Protein AF-A0A9R0R1A9-F1 (afdb_monomer)

Structure (mmCIF, N/CA/C/O backbone):
data_AF-A0A9R0R1A9-F1
#
_entry.id   AF-A0A9R0R1A9-F1
#
loop_
_atom_site.group_PDB
_atom_site.id
_atom_site.type_symbol
_atom_site.label_atom_id
_atom_site.label_alt_id
_atom_site.label_comp_id
_atom_site.label_asym_id
_atom_site.label_entity_id
_atom_site.label_seq_id
_atom_site.pdbx_PDB_ins_code
_atom_site.Cartn_x
_atom_site.Cartn_y
_atom_site.Cartn_z
_atom_site.occupancy
_atom_site.B_iso_or_equiv
_atom_site.auth_seq_id
_atom_site.auth_comp_id
_atom_site.auth_asym_id
_atom_site.auth_atom_id
_atom_site.pdbx_PDB_model_num
ATOM 1 N N . MET A 1 1 ? 26.793 10.253 7.729 1.00 57.41 1 MET A N 1
ATOM 2 C CA . MET A 1 1 ? 25.503 9.528 7.818 1.00 57.41 1 MET A CA 1
ATOM 3 C C . MET A 1 1 ? 24.564 9.918 6.661 1.00 57.41 1 MET A C 1
ATOM 5 O O . MET A 1 1 ? 23.372 10.061 6.859 1.00 57.41 1 MET A O 1
ATOM 9 N N . TYR A 1 2 ? 25.117 10.088 5.453 1.00 47.28 2 TYR A N 1
ATOM 10 C CA . TYR A 1 2 ? 24.420 10.323 4.173 1.00 47.28 2 TYR A CA 1
ATOM 11 C C . TYR A 1 2 ? 25.056 9.438 3.076 1.00 47.28 2 TYR A C 1
ATOM 13 O O . TYR A 1 2 ? 24.964 9.711 1.891 1.00 47.28 2 TYR A O 1
ATOM 21 N N . GLU A 1 3 ? 25.741 8.372 3.499 1.00 52.50 3 GLU A N 1
ATOM 22 C CA . GLU A 1 3 ? 26.553 7.476 2.668 1.00 52.50 3 GLU A CA 1
ATOM 23 C C . GLU A 1 3 ? 26.087 6.044 2.921 1.00 52.50 3 GLU A C 1
ATOM 25 O O . GLU A 1 3 ? 26.802 5.245 3.520 1.00 52.50 3 GLU A O 1
ATOM 30 N N . MET A 1 4 ? 24.820 5.747 2.608 1.00 56.72 4 MET A N 1
ATOM 31 C CA . MET A 1 4 ? 24.301 4.386 2.786 1.00 56.72 4 MET A CA 1
ATOM 32 C C . MET A 1 4 ? 23.064 4.036 1.952 1.00 56.72 4 MET A C 1
ATOM 34 O O . MET A 1 4 ? 22.290 3.190 2.371 1.00 56.72 4 MET A O 1
ATOM 38 N N . ILE A 1 5 ? 22.860 4.629 0.767 1.00 54.47 5 ILE A N 1
ATOM 39 C CA . ILE A 1 5 ? 21.855 4.109 -0.1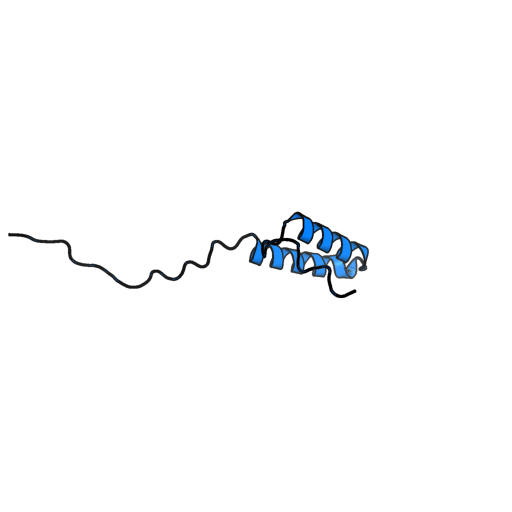89 1.00 54.47 5 ILE A CA 1
ATOM 40 C C . ILE A 1 5 ? 22.283 4.301 -1.659 1.00 54.47 5 ILE A C 1
ATOM 42 O O . ILE A 1 5 ? 21.457 4.524 -2.533 1.00 54.47 5 ILE A O 1
ATOM 46 N N . ALA A 1 6 ? 23.585 4.237 -1.957 1.00 48.56 6 ALA A N 1
ATOM 47 C CA . ALA A 1 6 ? 24.080 4.252 -3.343 1.00 48.56 6 ALA A CA 1
ATOM 48 C C . ALA A 1 6 ? 24.546 2.868 -3.845 1.00 48.56 6 ALA A C 1
ATOM 50 O O . ALA A 1 6 ? 24.786 2.700 -5.037 1.00 48.56 6 ALA A O 1
ATOM 51 N N . SER A 1 7 ? 24.644 1.859 -2.966 1.00 48.16 7 SER A N 1
ATOM 52 C CA . SER A 1 7 ? 25.342 0.592 -3.264 1.00 48.16 7 SER A CA 1
ATOM 53 C C . SER A 1 7 ? 24.449 -0.650 -3.319 1.00 48.16 7 SER A C 1
ATOM 55 O O . SER A 1 7 ? 24.912 -1.760 -3.065 1.00 48.16 7 SER A O 1
ATOM 57 N N . SER A 1 8 ? 23.165 -0.526 -3.648 1.00 46.94 8 SER A N 1
ATOM 58 C CA . SER A 1 8 ? 22.315 -1.710 -3.844 1.00 46.94 8 SER A CA 1
ATOM 59 C C . SER A 1 8 ? 21.383 -1.544 -5.035 1.00 46.94 8 SER A C 1
ATOM 61 O O . SER A 1 8 ? 20.194 -1.323 -4.881 1.00 46.94 8 SER A O 1
ATOM 63 N N . GLY A 1 9 ? 21.985 -1.679 -6.217 1.00 45.47 9 GLY A N 1
ATOM 64 C CA . GLY A 1 9 ? 21.454 -2.474 -7.322 1.00 45.47 9 GLY A CA 1
ATOM 65 C C . GLY A 1 9 ? 20.083 -2.102 -7.875 1.00 45.47 9 GLY A C 1
ATOM 66 O O . GLY A 1 9 ? 19.073 -2.592 -7.390 1.00 45.47 9 GLY A O 1
ATOM 67 N N . GLY A 1 10 ? 20.112 -1.406 -9.010 1.00 48.22 10 GLY A N 1
ATOM 68 C CA . GLY A 1 10 ? 19.100 -1.543 -10.050 1.00 48.22 10 GLY A CA 1
ATOM 69 C C . GLY A 1 10 ? 17.870 -0.668 -9.860 1.00 48.22 10 GLY A C 1
ATOM 70 O O . GLY A 1 10 ? 17.133 -0.770 -8.892 1.00 48.22 10 GLY A O 1
ATOM 71 N N . THR A 1 11 ? 17.597 0.134 -10.877 1.00 45.06 11 THR A N 1
ATOM 72 C CA . THR A 1 11 ? 16.314 0.774 -11.208 1.00 45.06 11 THR A CA 1
ATOM 73 C C . THR A 1 11 ? 15.152 -0.213 -11.435 1.00 45.06 11 THR A C 1
ATOM 75 O O . THR A 1 11 ? 14.163 0.140 -12.070 1.00 45.06 11 THR A O 1
ATOM 78 N N . ASP A 1 12 ? 15.247 -1.428 -10.904 1.00 52.75 12 ASP A N 1
ATOM 79 C CA . ASP A 1 12 ? 14.199 -2.432 -10.915 1.00 52.75 12 ASP A CA 1
ATOM 80 C C . ASP A 1 12 ? 13.558 -2.377 -9.531 1.00 52.75 12 ASP A C 1
ATOM 82 O O . ASP A 1 12 ? 14.145 -2.825 -8.545 1.00 52.75 12 ASP A O 1
ATOM 86 N N . ALA A 1 13 ? 12.380 -1.763 -9.426 1.00 54.75 13 ALA A N 1
ATOM 87 C CA . ALA A 1 13 ? 11.580 -1.834 -8.213 1.00 54.75 13 ALA A CA 1
ATOM 88 C C . ALA A 1 13 ? 11.317 -3.315 -7.916 1.00 54.75 13 ALA A C 1
ATOM 90 O O . ALA A 1 13 ? 10.439 -3.933 -8.517 1.00 54.75 13 ALA A O 1
ATOM 91 N N . ARG A 1 14 ? 12.133 -3.912 -7.042 1.00 68.12 14 ARG A N 1
ATOM 92 C CA . ARG A 1 14 ? 11.941 -5.291 -6.616 1.00 68.12 14 ARG A CA 1
ATOM 93 C C . ARG A 1 14 ? 10.566 -5.368 -5.946 1.00 68.12 14 ARG A C 1
ATOM 95 O O . ARG A 1 14 ? 10.344 -4.591 -5.010 1.00 68.12 14 ARG A O 1
ATOM 102 N N . PRO A 1 15 ? 9.660 -6.247 -6.414 1.00 76.25 15 PRO A N 1
ATOM 103 C CA . PRO A 1 15 ? 8.344 -6.494 -5.821 1.00 76.25 15 PRO A CA 1
ATOM 104 C C . PRO A 1 15 ? 8.347 -6.446 -4.290 1.00 76.25 15 PRO A C 1
ATOM 106 O O . PRO A 1 15 ? 7.528 -5.771 -3.672 1.00 76.25 15 PRO A O 1
ATOM 109 N N . GLU A 1 16 ? 9.358 -7.070 -3.691 1.00 81.94 16 GLU A N 1
ATOM 110 C CA . GLU A 1 16 ? 9.511 -7.233 -2.251 1.00 81.94 16 GLU A CA 1
ATOM 111 C C . GLU A 1 16 ? 9.788 -5.911 -1.517 1.00 81.94 16 GLU A C 1
ATOM 113 O O . GLU A 1 16 ? 9.384 -5.744 -0.367 1.00 81.94 16 GLU A O 1
ATOM 118 N N . GLU A 1 17 ? 10.475 -4.959 -2.151 1.00 84.19 17 GLU A N 1
ATOM 119 C CA . GLU A 1 17 ? 10.747 -3.648 -1.547 1.00 84.19 17 GLU A CA 1
ATOM 120 C C . GLU A 1 17 ? 9.502 -2.758 -1.592 1.00 84.19 17 GLU A C 1
ATOM 122 O O . GLU A 1 17 ? 9.181 -2.074 -0.618 1.00 84.19 17 GLU A O 1
ATOM 127 N N . LEU A 1 18 ? 8.755 -2.821 -2.697 1.00 84.81 18 LEU A N 1
ATOM 128 C CA . LEU A 1 18 ? 7.505 -2.083 -2.849 1.00 84.81 18 LEU A CA 1
ATOM 129 C C . LEU A 1 18 ? 6.424 -2.619 -1.893 1.00 84.81 18 LEU A C 1
ATOM 131 O O . 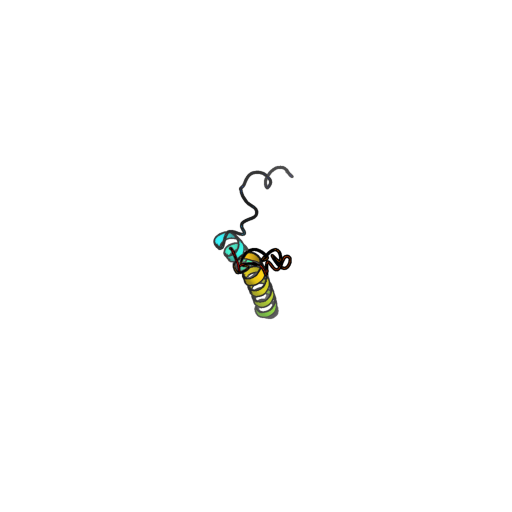LEU A 1 18 ? 5.697 -1.833 -1.284 1.00 84.81 18 LEU A O 1
ATOM 135 N N . GLU A 1 19 ? 6.373 -3.936 -1.685 1.00 89.94 19 GLU A N 1
ATOM 136 C CA . GLU A 1 19 ? 5.518 -4.576 -0.677 1.00 89.94 19 GLU A CA 1
ATOM 137 C C . GLU A 1 19 ? 5.886 -4.163 0.756 1.00 89.94 19 GLU A C 1
ATOM 139 O O . GLU A 1 19 ? 5.004 -3.810 1.544 1.00 89.94 19 GLU A O 1
ATOM 144 N N . ARG A 1 20 ? 7.182 -4.150 1.101 1.00 91.81 20 ARG A N 1
ATOM 145 C CA . ARG A 1 20 ? 7.648 -3.682 2.420 1.00 91.81 20 ARG A CA 1
ATOM 146 C C . ARG A 1 20 ? 7.280 -2.227 2.665 1.00 91.81 20 ARG A C 1
ATOM 148 O O . ARG A 1 20 ? 6.802 -1.892 3.748 1.00 91.81 20 ARG A O 1
ATOM 155 N N . LEU A 1 21 ? 7.471 -1.374 1.663 1.00 92.69 21 LEU A N 1
ATOM 156 C CA . LEU A 1 21 ? 7.128 0.036 1.763 1.00 92.69 21 LEU A CA 1
ATOM 157 C C . LEU A 1 21 ? 5.616 0.223 1.967 1.00 92.69 21 LEU A C 1
ATOM 159 O O . LEU A 1 21 ? 5.220 0.983 2.850 1.00 92.69 21 LEU A O 1
ATOM 163 N N . LEU A 1 22 ? 4.775 -0.515 1.231 1.00 93.88 22 LEU A N 1
ATOM 164 C CA . LEU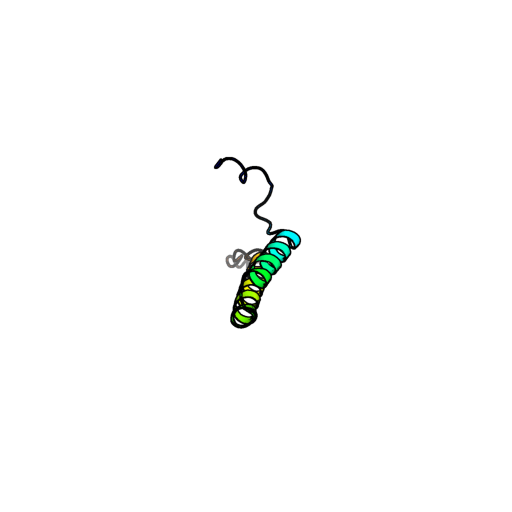 A 1 22 ? 3.319 -0.500 1.417 1.00 93.88 22 LEU A CA 1
ATOM 165 C C . LEU A 1 22 ? 2.928 -0.883 2.850 1.00 93.88 22 LEU A C 1
ATOM 167 O O . LEU A 1 22 ? 2.151 -0.169 3.483 1.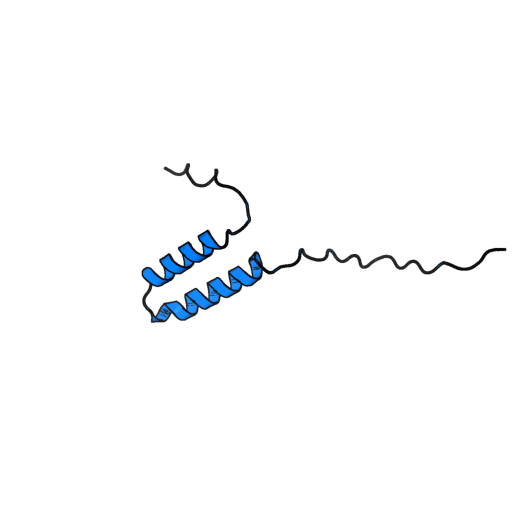00 93.88 22 LEU A O 1
ATOM 171 N N . ALA A 1 23 ? 3.494 -1.970 3.382 1.00 93.81 23 ALA A N 1
ATOM 172 C CA . ALA A 1 23 ? 3.223 -2.415 4.748 1.00 93.81 23 ALA A CA 1
ATOM 173 C C . ALA A 1 23 ? 3.601 -1.348 5.792 1.00 93.81 23 ALA A C 1
ATOM 175 O O . ALA A 1 23 ? 2.837 -1.110 6.728 1.00 93.81 23 ALA A O 1
ATOM 176 N N . CYS A 1 24 ? 4.729 -0.653 5.604 1.00 95.94 24 CYS A N 1
ATOM 177 C CA . CYS A 1 24 ? 5.133 0.462 6.463 1.00 95.94 24 CYS A CA 1
ATOM 178 C C . CYS A 1 24 ? 4.123 1.618 6.427 1.00 95.94 24 CYS A C 1
ATOM 180 O O . CYS A 1 24 ? 3.745 2.130 7.479 1.00 95.94 24 CYS A O 1
ATOM 182 N N . TYR A 1 25 ? 3.655 2.019 5.240 1.00 95.88 25 TYR A N 1
ATOM 183 C CA . TYR A 1 25 ? 2.666 3.094 5.123 1.00 95.88 25 TYR A CA 1
ATOM 184 C C . TYR A 1 25 ? 1.323 2.716 5.749 1.00 95.88 25 TYR A C 1
ATOM 186 O O . TYR A 1 25 ? 0.719 3.556 6.410 1.00 95.88 25 TYR A O 1
ATOM 194 N N . LEU A 1 26 ? 0.869 1.472 5.610 1.00 95.38 26 LEU A N 1
ATOM 195 C CA . LEU A 1 26 ? -0.362 1.021 6.264 1.00 95.38 26 LEU A CA 1
ATOM 196 C C . LEU A 1 26 ? -0.223 0.990 7.792 1.00 95.38 26 LEU A C 1
ATOM 198 O O . LEU A 1 26 ? -1.124 1.431 8.492 1.00 95.38 26 LEU A O 1
ATOM 202 N N . ALA A 1 27 ? 0.919 0.541 8.320 1.00 95.81 27 ALA A N 1
ATOM 203 C CA . ALA A 1 27 ? 1.147 0.484 9.766 1.00 95.81 27 ALA A CA 1
ATOM 204 C C . ALA A 1 27 ? 1.275 1.869 10.428 1.00 95.81 27 ALA A C 1
ATOM 206 O O . ALA A 1 27 ? 0.949 2.025 11.603 1.00 95.81 27 ALA A O 1
ATOM 207 N N . LEU A 1 28 ? 1.778 2.867 9.694 1.00 96.19 28 LEU A N 1
ATOM 208 C CA . LEU A 1 28 ? 2.021 4.219 10.211 1.00 96.19 28 LEU A CA 1
ATOM 209 C C . LEU A 1 28 ? 0.829 5.170 10.054 1.00 96.19 28 LEU A C 1
ATOM 211 O O . LEU A 1 28 ? 0.854 6.260 10.623 1.00 96.19 28 LEU A O 1
ATOM 215 N N . ASN A 1 29 ? -0.189 4.794 9.279 1.00 94.19 29 ASN A N 1
ATOM 216 C CA . ASN A 1 29 ? -1.344 5.642 8.998 1.00 94.19 29 ASN A CA 1
ATOM 217 C C . ASN A 1 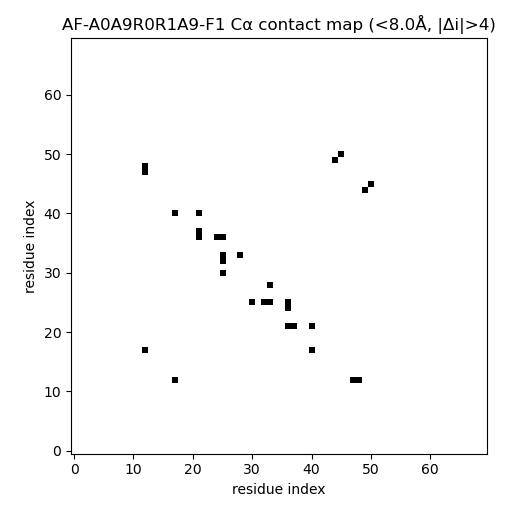29 ? -2.632 5.008 9.530 1.00 94.19 29 ASN A C 1
ATOM 219 O O . ASN A 1 29 ? -2.762 3.788 9.573 1.00 94.19 29 ASN A O 1
ATOM 223 N N . ALA A 1 30 ? -3.598 5.845 9.910 1.00 93.94 30 ALA A N 1
ATOM 224 C CA . ALA A 1 30 ? -4.932 5.387 10.280 1.00 93.94 30 ALA A CA 1
ATOM 225 C C . ALA A 1 30 ? -5.673 4.785 9.072 1.00 93.94 30 ALA A C 1
ATOM 227 O O . ALA A 1 30 ? -5.412 5.157 7.924 1.00 93.94 30 ALA A O 1
ATOM 228 N N . ASP A 1 31 ? -6.633 3.901 9.347 1.00 94.31 31 ASP A N 1
ATOM 229 C CA . ASP A 1 31 ? -7.387 3.142 8.339 1.00 94.31 31 ASP A CA 1
ATOM 230 C C . ASP A 1 31 ? -8.070 4.037 7.287 1.00 94.31 31 ASP A C 1
ATOM 232 O O . ASP A 1 31 ? -8.183 3.661 6.121 1.00 94.31 31 ASP A O 1
ATOM 236 N N . GLU A 1 32 ? -8.443 5.268 7.653 1.00 96.69 32 GLU A N 1
ATOM 237 C CA . GLU A 1 32 ? -9.006 6.275 6.739 1.00 96.69 32 GLU A CA 1
ATOM 238 C C . GLU A 1 32 ? -8.082 6.652 5.565 1.00 96.69 32 GLU A C 1
ATOM 240 O O . GLU A 1 32 ? -8.544 7.148 4.535 1.00 96.69 32 GLU A O 1
ATOM 245 N N . HIS A 1 33 ? -6.776 6.404 5.690 1.00 94.69 33 HIS A N 1
ATOM 246 C CA . HIS A 1 33 ? -5.788 6.643 4.638 1.00 94.69 33 HIS A CA 1
ATOM 247 C C . HIS A 1 33 ? -5.381 5.364 3.899 1.00 94.69 33 HIS A C 1
ATOM 249 O O . HIS A 1 33 ? -4.729 5.435 2.857 1.00 94.69 33 HIS A O 1
ATOM 255 N N . HIS A 1 34 ? -5.759 4.178 4.380 1.00 94.94 34 HIS A N 1
ATOM 256 C CA . HIS A 1 34 ? -5.312 2.921 3.768 1.00 94.94 34 HIS A CA 1
ATOM 257 C C . HIS A 1 34 ? -5.794 2.794 2.324 1.00 94.94 34 HIS A C 1
ATOM 259 O O . HIS A 1 34 ? -5.018 2.422 1.443 1.00 94.94 34 HIS A O 1
ATOM 265 N N . ASP A 1 35 ? -7.031 3.207 2.048 1.00 94.75 35 ASP A N 1
ATOM 266 C CA . ASP A 1 35 ? -7.597 3.181 0.699 1.00 94.75 35 ASP A CA 1
ATOM 267 C C . ASP A 1 35 ? -6.832 4.073 -0.285 1.00 94.75 35 ASP A C 1
ATOM 269 O O . ASP A 1 35 ? -6.625 3.690 -1.442 1.00 94.75 35 ASP A O 1
ATOM 273 N N . CYS A 1 36 ? -6.412 5.271 0.138 1.00 95.94 36 CYS A N 1
ATOM 274 C CA . CYS A 1 36 ? -5.670 6.177 -0.737 1.00 95.94 36 CYS A CA 1
ATOM 275 C C . CYS A 1 36 ? -4.228 5.695 -0.948 1.00 95.94 36 CYS A C 1
ATOM 277 O O . CYS A 1 36 ? -3.750 5.709 -2.084 1.00 95.94 36 CYS A O 1
ATOM 279 N N . ILE A 1 37 ? -3.587 5.165 0.098 1.00 94.88 37 ILE A N 1
ATOM 280 C CA . ILE A 1 37 ? -2.251 4.558 0.033 1.00 94.88 37 ILE A CA 1
ATOM 281 C C . ILE A 1 37 ? -2.259 3.379 -0.949 1.00 94.88 37 ILE A C 1
ATOM 283 O O . ILE A 1 37 ? -1.475 3.350 -1.899 1.00 94.88 37 ILE A O 1
ATOM 287 N N . VAL A 1 38 ? -3.195 2.439 -0.793 1.00 93.81 38 VAL A N 1
ATOM 288 C CA . VAL A 1 38 ? -3.303 1.257 -1.661 1.00 93.81 38 VAL A CA 1
ATOM 289 C C . VAL A 1 38 ? -3.583 1.644 -3.119 1.00 93.81 38 VAL A C 1
ATOM 291 O O . VAL A 1 38 ? -3.051 1.004 -4.028 1.00 93.81 38 VAL A O 1
ATOM 294 N N . LYS A 1 39 ? -4.386 2.687 -3.376 1.00 93.38 39 LYS A N 1
ATOM 295 C CA . LYS A 1 39 ? -4.639 3.187 -4.743 1.00 93.38 39 LYS A CA 1
ATOM 296 C C . LYS A 1 39 ? -3.360 3.673 -5.424 1.00 93.38 39 LYS A C 1
ATOM 298 O O . LYS A 1 39 ? -3.110 3.297 -6.567 1.00 93.38 39 LYS A O 1
ATOM 303 N N . VAL A 1 40 ? -2.549 4.467 -4.726 1.00 92.31 40 VAL A N 1
ATOM 304 C CA . VAL A 1 40 ? -1.294 5.001 -5.277 1.00 92.31 40 VAL A CA 1
ATOM 305 C C . VAL A 1 40 ? -0.286 3.879 -5.524 1.00 92.31 40 VAL A C 1
ATOM 307 O O . VAL A 1 40 ? 0.298 3.815 -6.603 1.00 92.31 40 VAL A O 1
ATOM 310 N N . PHE A 1 41 ? -0.135 2.943 -4.584 1.00 91.31 41 PHE A N 1
ATOM 311 C CA . PHE A 1 41 ? 0.783 1.812 -4.753 1.00 91.31 41 PHE A CA 1
ATOM 312 C C . PHE A 1 41 ? 0.404 0.906 -5.927 1.00 91.31 41 PHE A C 1
ATOM 314 O O . PHE A 1 41 ? 1.289 0.457 -6.654 1.00 91.31 41 PHE A O 1
ATOM 321 N N . ARG A 1 42 ? -0.895 0.680 -6.173 1.00 89.38 42 ARG A N 1
ATOM 322 C CA . ARG A 1 42 ? -1.343 -0.037 -7.379 1.00 89.38 42 ARG A CA 1
ATOM 323 C C . ARG A 1 42 ? -0.939 0.698 -8.653 1.00 89.38 42 ARG A C 1
ATOM 325 O O . ARG A 1 42 ? -0.457 0.051 -9.574 1.00 89.38 42 ARG A O 1
ATOM 332 N N . GLN A 1 43 ? -1.110 2.019 -8.705 1.00 87.62 43 GLN A N 1
ATOM 333 C CA . GLN A 1 43 ? -0.744 2.814 -9.880 1.00 87.62 43 GLN A CA 1
ATOM 334 C C . GLN A 1 43 ? 0.753 2.686 -10.196 1.00 87.62 43 GLN A C 1
ATOM 336 O O . GLN A 1 43 ? 1.116 2.300 -11.303 1.00 87.62 43 GLN A O 1
ATOM 341 N N . VAL A 1 44 ? 1.606 2.890 -9.187 1.00 85.31 44 VAL A N 1
ATOM 342 C CA . VAL A 1 44 ? 3.065 2.725 -9.298 1.00 85.31 44 VAL A CA 1
ATOM 343 C C . VAL A 1 44 ? 3.422 1.303 -9.744 1.00 85.31 44 VAL A C 1
ATOM 345 O O . VAL A 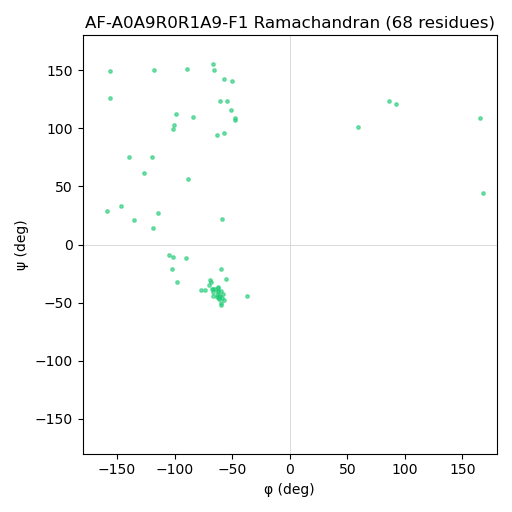1 44 ? 4.257 1.122 -10.625 1.00 85.31 44 VAL A O 1
ATOM 348 N N . TRP A 1 45 ? 2.758 0.279 -9.203 1.00 83.69 45 TRP A N 1
ATOM 349 C CA . TRP A 1 45 ? 2.985 -1.103 -9.625 1.00 83.69 45 TRP A CA 1
ATOM 350 C C . TRP A 1 45 ? 2.703 -1.313 -11.116 1.00 83.69 45 TRP A C 1
ATOM 352 O O . TRP A 1 45 ? 3.505 -1.924 -11.817 1.00 83.69 45 TRP A O 1
ATOM 362 N N . PHE A 1 46 ? 1.583 -0.801 -11.629 1.00 81.19 46 PHE A N 1
ATOM 363 C CA . PHE A 1 46 ? 1.258 -0.937 -13.050 1.00 81.19 46 PHE A CA 1
ATOM 364 C C . PHE A 1 46 ? 2.221 -0.157 -13.949 1.00 81.19 46 PHE A C 1
ATOM 366 O O . PHE A 1 46 ? 2.623 -0.684 -14.987 1.00 81.19 46 PHE A O 1
ATOM 373 N N . ASP A 1 47 ? 2.641 1.034 -13.525 1.00 79.00 47 ASP A N 1
ATOM 374 C CA . ASP A 1 47 ? 3.558 1.881 -14.291 1.00 79.00 47 ASP A CA 1
ATOM 375 C C . ASP A 1 47 ? 4.983 1.300 -14.350 1.00 79.00 47 ASP A C 1
ATOM 377 O O . ASP A 1 47 ? 5.656 1.417 -15.375 1.00 79.00 47 ASP A O 1
ATOM 381 N N . HIS A 1 48 ? 5.437 0.636 -13.279 1.00 69.38 48 HIS A N 1
ATOM 382 C CA . HIS A 1 48 ? 6.801 0.104 -13.170 1.00 69.38 48 HIS A CA 1
ATOM 383 C C . HIS A 1 48 ? 6.942 -1.387 -13.5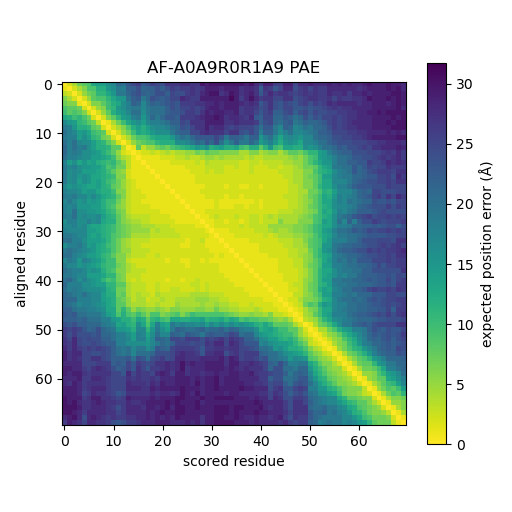16 1.00 69.38 48 HIS A C 1
ATOM 385 O O . HIS A 1 48 ? 7.985 -1.784 -14.030 1.00 69.38 48 HIS A O 1
ATOM 391 N N . VAL A 1 49 ? 5.929 -2.220 -13.252 1.00 66.56 49 VAL A N 1
ATOM 392 C CA . VAL A 1 49 ? 6.01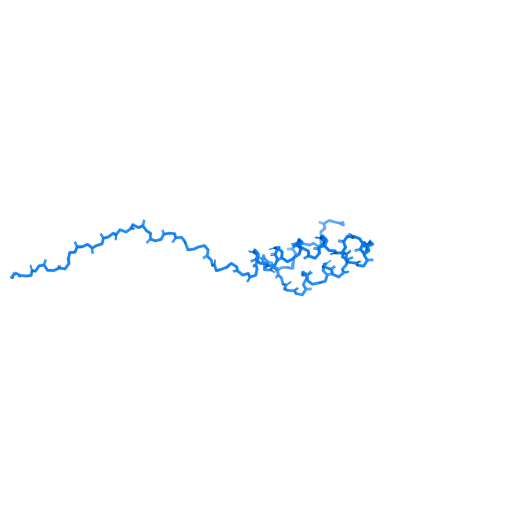8 -3.691 -13.389 1.00 66.56 49 VAL A CA 1
ATOM 393 C C . VAL A 1 49 ? 5.338 -4.200 -14.668 1.00 66.56 49 VAL A C 1
ATOM 395 O O . VAL A 1 49 ? 5.674 -5.279 -15.147 1.00 66.56 49 VAL A O 1
ATOM 398 N N . ASN A 1 50 ? 4.419 -3.428 -15.268 1.00 59.53 50 ASN A N 1
ATOM 399 C CA . ASN A 1 50 ? 3.605 -3.873 -16.410 1.00 59.53 50 ASN A CA 1
ATOM 400 C C . ASN A 1 50 ? 3.773 -3.061 -17.704 1.00 59.53 50 ASN A C 1
ATOM 402 O O . ASN A 1 50 ? 2.981 -3.235 -18.632 1.00 59.53 50 ASN A O 1
ATOM 406 N N . LEU A 1 51 ? 4.805 -2.223 -17.833 1.00 51.03 51 LEU A N 1
ATOM 407 C CA . LEU A 1 51 ? 5.075 -1.563 -19.109 1.00 51.03 51 LEU A CA 1
ATOM 408 C C . LEU A 1 51 ? 5.897 -2.496 -20.025 1.00 51.03 51 LEU A C 1
ATOM 410 O O . LEU A 1 51 ? 7.086 -2.701 -19.766 1.00 51.03 51 LEU A O 1
ATOM 414 N N . PRO A 1 52 ? 5.347 -3.050 -21.130 1.00 57.31 52 PRO A N 1
ATOM 415 C CA . PRO A 1 52 ? 6.214 -3.483 -22.220 1.00 57.31 52 PRO A CA 1
ATOM 416 C C . PRO A 1 52 ? 7.033 -2.261 -22.668 1.00 57.31 52 PRO A C 1
ATOM 418 O O . PRO A 1 52 ? 6.487 -1.154 -22.671 1.00 57.31 52 PRO A O 1
ATOM 421 N N . PRO A 1 53 ? 8.321 -2.417 -23.041 1.00 52.75 53 PRO A N 1
ATOM 422 C CA . PRO A 1 53 ? 9.169 -1.281 -23.393 1.00 52.75 53 PRO A CA 1
ATOM 423 C C . PRO A 1 53 ? 8.436 -0.398 -24.405 1.00 52.75 53 PRO A C 1
ATOM 425 O O . PRO A 1 53 ? 7.761 -0.956 -25.284 1.00 52.75 53 PRO A O 1
ATOM 428 N N . PRO A 1 54 ? 8.538 0.945 -24.308 1.00 53.69 54 PRO A N 1
ATOM 429 C CA . PRO A 1 54 ? 7.880 1.827 -25.255 1.00 53.69 54 PRO A CA 1
ATOM 430 C C . PRO A 1 54 ? 8.274 1.344 -26.642 1.00 53.69 54 PRO A C 1
ATOM 432 O O . PRO A 1 54 ? 9.462 1.320 -26.986 1.00 53.69 54 PRO A O 1
ATOM 435 N N . ARG A 1 55 ? 7.292 0.871 -27.420 1.00 61.03 55 ARG A N 1
ATOM 436 C CA . ARG A 1 55 ? 7.519 0.552 -28.823 1.00 61.03 55 ARG A CA 1
ATOM 437 C C . ARG A 1 55 ? 7.886 1.881 -29.456 1.00 61.03 55 ARG A C 1
ATOM 439 O O . ARG A 1 55 ? 7.007 2.666 -29.787 1.00 61.03 55 ARG A O 1
ATOM 446 N N . ARG A 1 56 ? 9.194 2.157 -29.542 1.00 58.56 56 ARG A N 1
ATOM 447 C CA . ARG A 1 56 ? 9.747 3.198 -30.405 1.00 58.56 56 ARG A CA 1
ATOM 448 C C . ARG A 1 56 ? 9.066 2.974 -31.740 1.00 58.56 56 ARG A C 1
ATOM 450 O O . ARG A 1 56 ? 9.294 1.925 -32.345 1.00 58.56 56 ARG A O 1
ATOM 457 N N . GLY A 1 57 ? 8.167 3.891 -32.094 1.00 50.22 57 GLY A N 1
ATOM 458 C CA . GLY A 1 57 ? 7.394 3.839 -33.321 1.00 50.22 57 GLY A CA 1
ATOM 459 C C . GLY A 1 57 ? 8.351 3.550 -34.458 1.00 50.22 57 GLY A C 1
ATOM 460 O O . GLY A 1 57 ? 9.184 4.380 -34.816 1.00 50.22 57 GLY A O 1
ATOM 461 N N . ARG A 1 58 ? 8.278 2.322 -34.964 1.00 55.88 58 ARG A N 1
ATOM 462 C CA . ARG A 1 58 ? 8.932 1.897 -36.192 1.00 55.88 58 ARG A CA 1
ATOM 463 C C . ARG A 1 58 ? 7.939 2.201 -37.310 1.00 55.88 58 ARG A C 1
ATOM 465 O O . ARG A 1 58 ? 7.526 1.306 -38.027 1.00 55.88 58 ARG A O 1
ATOM 472 N N . ASP A 1 59 ? 7.530 3.462 -37.399 1.00 56.28 59 ASP A N 1
ATOM 473 C CA . ASP A 1 59 ? 6.525 3.933 -38.349 1.00 56.28 59 ASP A CA 1
ATOM 474 C C . ASP A 1 59 ? 7.167 4.986 -39.253 1.00 56.28 59 ASP A C 1
ATOM 476 O O . ASP A 1 59 ? 7.015 6.191 -39.060 1.00 56.28 59 ASP A O 1
ATOM 480 N N . ARG A 1 60 ? 7.988 4.477 -40.175 1.00 56.06 60 ARG A N 1
ATOM 481 C CA . ARG A 1 60 ? 8.454 5.021 -41.467 1.00 56.06 60 ARG A CA 1
ATOM 482 C C . ARG A 1 60 ? 9.648 4.139 -41.836 1.00 56.06 60 ARG A C 1
ATOM 484 O O . ARG A 1 60 ? 10.636 4.110 -41.119 1.00 56.06 60 ARG A O 1
ATOM 491 N N . GLU A 1 61 ? 9.563 3.274 -42.832 1.00 50.34 61 GLU A N 1
ATOM 492 C CA . GLU A 1 61 ? 9.316 3.650 -44.216 1.00 50.34 61 GLU A CA 1
ATOM 493 C C . GLU A 1 61 ? 8.704 2.467 -44.973 1.00 50.34 61 GLU A C 1
ATOM 495 O O . GLU A 1 61 ? 9.216 1.344 -44.955 1.00 50.34 61 GLU A O 1
ATOM 500 N N . GLU A 1 62 ? 7.565 2.735 -45.600 1.00 52.97 62 GLU A N 1
ATOM 501 C CA . GLU A 1 62 ? 6.893 1.852 -46.538 1.00 52.97 62 GLU A CA 1
ATOM 502 C C . GLU A 1 62 ? 7.870 1.465 -47.658 1.00 52.97 62 GLU A C 1
ATOM 504 O O . GLU A 1 62 ? 8.404 2.324 -48.352 1.00 52.97 62 GLU A O 1
ATOM 509 N N . HIS A 1 63 ? 8.095 0.169 -47.861 1.00 57.88 63 HIS A N 1
ATOM 510 C CA . HIS A 1 63 ? 8.660 -0.341 -49.109 1.00 57.88 63 HIS A CA 1
ATOM 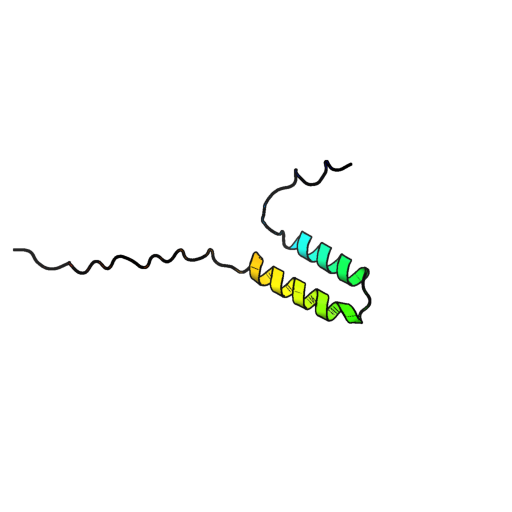511 C C . HIS A 1 63 ? 7.525 -0.928 -49.955 1.00 57.88 63 HIS A C 1
ATOM 513 O O . HIS A 1 63 ? 7.149 -2.084 -49.734 1.00 57.88 63 HIS A O 1
ATOM 519 N N . PRO A 1 64 ? 6.997 -0.207 -50.958 1.00 56.69 64 PRO A N 1
ATOM 520 C CA . PRO A 1 64 ? 6.288 -0.831 -52.056 1.00 56.69 64 PRO A CA 1
ATOM 521 C C . PRO A 1 64 ? 7.254 -0.958 -53.238 1.00 56.69 64 PRO A C 1
ATOM 523 O O . PRO A 1 64 ? 7.674 0.034 -53.827 1.00 56.69 64 PRO A O 1
ATOM 526 N N . GLY A 1 65 ? 7.634 -2.185 -53.593 1.00 54.53 65 GLY A N 1
ATOM 527 C CA . GLY A 1 65 ? 8.464 -2.375 -54.784 1.00 54.53 65 GLY A CA 1
ATOM 528 C C . GLY A 1 65 ? 9.092 -3.747 -54.963 1.00 54.53 65 GLY A C 1
ATOM 529 O O . GLY A 1 65 ? 10.266 -3.841 -55.306 1.00 54.53 65 GLY A O 1
ATOM 530 N N . ARG A 1 66 ? 8.340 -4.829 -54.746 1.00 61.03 66 ARG A N 1
ATOM 531 C CA . ARG A 1 66 ? 8.591 -6.060 -55.513 1.00 61.03 66 ARG A CA 1
ATOM 532 C C . ARG A 1 66 ? 7.742 -5.986 -56.784 1.00 61.03 66 ARG A C 1
ATOM 534 O O . ARG A 1 66 ? 6.664 -5.409 -56.733 1.00 61.03 66 ARG A O 1
ATOM 541 N N . HIS A 1 67 ? 8.227 -6.630 -57.850 1.00 59.62 67 HIS A N 1
ATOM 542 C CA . HIS A 1 67 ? 7.706 -6.707 -59.231 1.00 59.62 67 HIS A CA 1
ATOM 543 C C . HIS A 1 67 ? 8.291 -5.624 -60.161 1.00 59.62 67 HIS A C 1
ATOM 545 O O . HIS A 1 67 ? 8.153 -4.445 -59.890 1.00 59.62 67 HIS A O 1
ATOM 551 N N . ALA A 1 68 ? 8.970 -5.924 -61.269 1.00 52.12 68 ALA A N 1
ATOM 552 C CA . ALA A 1 68 ? 9.182 -7.182 -61.975 1.00 52.12 68 ALA A CA 1
ATOM 553 C C . ALA A 1 68 ? 10.480 -7.105 -62.806 1.00 52.12 68 ALA A C 1
ATOM 555 O O . ALA A 1 68 ? 10.862 -6.039 -63.281 1.00 52.12 68 ALA A O 1
ATOM 556 N N . ARG A 1 69 ? 11.136 -8.258 -62.978 1.00 47.09 69 ARG A N 1
ATOM 557 C CA . ARG A 1 69 ? 12.116 -8.501 -64.048 1.00 47.09 69 ARG A CA 1
ATOM 558 C C . ARG A 1 69 ? 11.402 -8.466 -65.407 1.00 47.09 69 ARG A C 1
ATOM 560 O O . ARG A 1 69 ? 10.219 -8.814 -65.465 1.00 47.09 69 ARG A O 1
ATOM 567 N N . PRO A 1 70 ? 12.099 -8.063 -66.471 1.00 62.53 70 PRO A N 1
ATOM 568 C CA . PRO A 1 70 ? 12.646 -9.072 -67.391 1.00 62.53 70 PRO A CA 1
ATOM 569 C C . PRO A 1 70 ? 14.163 -9.222 -67.276 1.00 62.53 70 PRO A C 1
ATOM 571 O O . PRO A 1 70 ? 14.857 -8.186 -67.215 1.00 62.53 70 PRO A O 1
#

Nearest PDB structures (foldseek):
  7y59-assembly1_Z  TM=2.775E-01  e=4.760E+00  Homo sapiens

Sequence (70 aa):
MYEMIASSGGTDARPEELERLLACYLALNADEHHDCIVKVFRQVWFDHVNLPPPRRGRDREEHPGRHARP

Mean predicted aligned error: 15.27 Å

InterPro domains:
  IPR006458 Ovate protein family, C-terminal [PF04844] (1-47)
  IPR006458 Ovate protein family, C-terminal [PS51754] (1-47)
  IPR038933 Ovate protein family [PTHR33057] (1-45)

Radius of gyration: 23.06 Å; Cα contacts (8 Å, |Δi|>4): 15; chains: 1; bounding box: 36×19×78 Å

Solvent-accessible surface area (backbone atoms only — not comparable to full-atom values): 4893 Å² total; per-residue (Å²): 143,88,82,83,83,85,86,75,78,70,100,58,86,49,68,70,58,57,50,51,52,50,53,51,54,49,74,75,44,60,74,90,49,40,66,59,52,53,52,53,54,51,52,52,45,49,68,72,76,64,60,73,76,81,76,71,79,86,81,78,78,90,82,87,77,83,85,80,84,133

Foldseek 3Di:
DPPPDPPDDDPQPDPVNLVVVLVVVPVVDDPVCNVVSVVVSVVVCCVRVPDDPPPPPPPDDDDDDDDDDD

Organism: Triticum turgidum subsp. durum (NCBI:txid4567)

Secondary structure (DSSP, 8-state):
---SSSSS--S---HHHHHHHHHHHHHHS-HHHHHHHHHHHHHHHHHHHS--------------------

pLDDT: mean 71.85, std 18.91, range [45.06, 96.69]